Protein AF-A0A0R2DB93-F1 (afdb_monomer_lite)

Organism: NCBI:txid1423803

pLDDT: mean 71.56, std 17.29, range [35.75, 93.56]

Sequence (143 aa):
MPQFASYLSSFQTDPSQYEKKSAYIKQQYYPIQDWQSAGLKKPSWVDLGNIYRFPKAGLNFKEIGHLSKLDQNKISDFTLDLKSKRRGKGQKIIQQRSSKGKHKESKAELTQRIQKQLKDFAKHNPEVKPKNNPENKNDRPSY

Secondary structure (DSSP, 8-state):
---EEEE-----B-HHHHHTS-HHHHTTEEEPTTTTTTT-SS--EEE-S--EEEESTTPPPPP-----HHHHHHHHHHHHHHHHHHHHHHHHHHHHHHTS------HHHHHHHHHHHHHHHHHH-TT----------------

Radius of gyration: 26.91 Å; chains: 1; bounding box: 69×40×45 Å

Structure (mmCIF, N/CA/C/O backbone):
data_AF-A0A0R2DB93-F1
#
_entry.id   AF-A0A0R2DB93-F1
#
loop_
_atom_site.group_PDB
_atom_site.id
_atom_site.type_symbol
_atom_site.label_atom_id
_atom_site.label_alt_id
_atom_site.label_comp_id
_atom_site.label_asym_id
_atom_site.label_entity_id
_atom_site.label_seq_id
_atom_site.pdbx_PDB_ins_code
_atom_site.Cartn_x
_atom_site.Cartn_y
_atom_site.Cartn_z
_atom_site.occupancy
_atom_site.B_iso_or_equiv
_atom_site.auth_seq_id
_atom_site.auth_comp_id
_atom_site.auth_asym_id
_atom_site.auth_atom_id
_atom_site.pdbx_PDB_model_num
ATOM 1 N N . MET A 1 1 ? -8.673 -10.807 -27.238 1.00 36.88 1 MET A N 1
ATOM 2 C CA . MET A 1 1 ? -9.032 -10.457 -25.844 1.00 36.88 1 MET A CA 1
ATOM 3 C C . MET A 1 1 ? -7.840 -9.774 -25.186 1.00 36.88 1 MET A C 1
ATOM 5 O O . MET A 1 1 ? -6.790 -10.406 -25.125 1.00 36.88 1 MET A O 1
ATOM 9 N N . PRO A 1 2 ? -7.928 -8.499 -24.764 1.00 44.44 2 PRO A N 1
ATOM 10 C CA . PRO A 1 2 ? -6.815 -7.837 -24.090 1.00 44.44 2 PRO A CA 1
ATOM 11 C C . PRO A 1 2 ? -6.595 -8.465 -22.709 1.00 44.44 2 PRO A C 1
ATOM 13 O O . PRO A 1 2 ? -7.503 -8.523 -21.882 1.00 44.44 2 PRO A O 1
ATOM 16 N N . GLN A 1 3 ? -5.384 -8.968 -22.474 1.00 41.22 3 GLN A N 1
ATOM 17 C CA . GLN A 1 3 ? -4.984 -9.509 -21.179 1.00 41.22 3 GLN A CA 1
ATOM 18 C C . GLN A 1 3 ? -4.686 -8.339 -20.233 1.00 41.22 3 GLN A C 1
ATOM 20 O O . GLN A 1 3 ? -3.708 -7.610 -20.414 1.00 41.22 3 GLN A O 1
ATOM 25 N N . PHE A 1 4 ? -5.546 -8.134 -19.236 1.00 35.75 4 PHE A N 1
ATOM 26 C CA . PHE A 1 4 ? -5.298 -7.180 -18.159 1.00 35.75 4 PHE A CA 1
ATOM 27 C C . PHE A 1 4 ? -4.471 -7.863 -17.077 1.00 35.75 4 PHE A C 1
ATOM 29 O O . PHE A 1 4 ? -4.926 -8.813 -16.441 1.00 35.75 4 PHE A O 1
ATOM 36 N N . ALA A 1 5 ? -3.264 -7.368 -16.844 1.00 41.03 5 ALA A N 1
ATOM 37 C CA . ALA A 1 5 ? -2.494 -7.764 -15.682 1.00 41.03 5 ALA A CA 1
ATOM 38 C C . ALA A 1 5 ? -2.896 -6.864 -14.507 1.00 41.03 5 ALA A C 1
ATOM 40 O O . ALA A 1 5 ? -2.907 -5.637 -14.609 1.00 41.03 5 ALA A O 1
ATOM 41 N N . SER A 1 6 ? -3.294 -7.486 -13.398 1.00 37.28 6 SER A N 1
ATOM 42 C CA . SER A 1 6 ? -3.553 -6.768 -12.152 1.00 37.28 6 SER A CA 1
ATOM 43 C C . SER A 1 6 ? -2.215 -6.552 -11.464 1.00 37.28 6 SER A C 1
ATOM 45 O O . SER A 1 6 ? -1.672 -7.484 -10.878 1.00 37.28 6 SER A O 1
ATOM 47 N N . TYR A 1 7 ? -1.674 -5.345 -11.551 1.00 43.06 7 TYR A N 1
ATOM 48 C CA . TYR A 1 7 ? -0.476 -4.983 -10.810 1.00 43.06 7 TYR A CA 1
ATOM 49 C C . TYR A 1 7 ? -0.880 -4.171 -9.583 1.00 43.06 7 TYR A C 1
ATOM 51 O O . TYR A 1 7 ? -1.661 -3.221 -9.671 1.00 43.06 7 TYR A O 1
ATOM 59 N N . LEU A 1 8 ? -0.331 -4.535 -8.424 1.00 41.84 8 LEU A N 1
ATOM 60 C CA . LEU A 1 8 ? -0.253 -3.613 -7.297 1.00 41.84 8 LEU A CA 1
ATOM 61 C C . LEU A 1 8 ? 0.609 -2.444 -7.772 1.00 41.84 8 LEU A C 1
ATOM 63 O O . LEU A 1 8 ? 1.815 -2.603 -7.963 1.00 41.84 8 LEU A O 1
ATOM 67 N N . SER A 1 9 ? -0.022 -1.302 -8.044 1.00 43.28 9 SER A N 1
ATOM 68 C CA . SER A 1 9 ? 0.676 -0.087 -8.450 1.00 43.28 9 SER A CA 1
ATOM 69 C C . SER A 1 9 ? 1.488 0.421 -7.268 1.00 43.28 9 SER A C 1
ATOM 71 O O . SER A 1 9 ? 1.041 1.269 -6.502 1.00 43.28 9 SER A O 1
ATOM 73 N N . SER A 1 10 ? 2.682 -0.136 -7.102 1.00 50.34 10 SER A N 1
ATOM 74 C CA . SER A 1 10 ? 3.632 0.274 -6.081 1.00 50.34 10 SER A CA 1
ATOM 75 C C . SER A 1 10 ? 4.272 1.574 -6.547 1.00 50.34 10 SER A C 1
ATOM 77 O O . SER A 1 10 ? 5.382 1.584 -7.070 1.00 50.34 10 SER A O 1
ATOM 79 N N . PHE A 1 11 ? 3.549 2.688 -6.431 1.00 52.91 11 PHE A N 1
ATOM 80 C CA . PHE A 1 11 ? 4.193 3.986 -6.548 1.00 52.91 11 PHE A CA 1
ATOM 81 C C . PHE A 1 11 ? 5.122 4.121 -5.351 1.00 52.91 11 PHE A C 1
ATOM 83 O O . PHE A 1 11 ? 4.660 4.197 -4.214 1.00 52.91 11 PHE A O 1
ATOM 90 N N . GLN A 1 12 ? 6.426 4.125 -5.618 1.00 56.69 12 GLN A N 1
ATOM 91 C CA . GLN A 1 12 ? 7.436 4.520 -4.654 1.00 56.69 12 GLN A CA 1
ATOM 92 C C . GLN A 1 12 ? 7.104 5.945 -4.198 1.00 56.69 12 GLN A C 1
ATOM 94 O O . GLN A 1 12 ? 7.385 6.915 -4.903 1.00 56.69 12 GLN A O 1
ATOM 99 N N . THR A 1 13 ? 6.451 6.096 -3.048 1.00 58.28 13 THR A N 1
ATOM 100 C CA . THR A 1 13 ? 6.232 7.433 -2.497 1.00 58.28 13 THR A CA 1
ATOM 101 C C . THR A 1 13 ? 7.504 7.918 -1.834 1.00 58.28 13 THR A C 1
ATOM 103 O O . THR A 1 13 ? 8.032 7.269 -0.932 1.00 58.28 13 THR A O 1
ATOM 106 N N . ASP A 1 14 ? 7.967 9.081 -2.282 1.00 65.44 14 ASP A N 1
ATOM 107 C CA . ASP A 1 14 ? 8.975 9.859 -1.578 1.00 65.44 14 ASP A CA 1
ATOM 108 C C . ASP A 1 14 ? 8.497 10.154 -0.138 1.00 65.44 14 ASP A C 1
ATOM 110 O O . ASP A 1 14 ? 7.321 10.511 0.032 1.00 65.44 14 ASP A O 1
ATOM 114 N N . PRO A 1 15 ? 9.370 10.043 0.884 1.00 68.56 15 PRO A N 1
ATOM 115 C CA . PRO A 1 15 ? 9.038 10.391 2.266 1.00 68.56 15 PRO A CA 1
ATOM 116 C C . PRO A 1 15 ? 8.340 11.754 2.405 1.00 68.56 15 PRO A C 1
ATOM 118 O O . PRO A 1 15 ? 7.358 11.878 3.132 1.00 68.56 15 PRO A O 1
ATOM 121 N N . SER A 1 16 ? 8.769 12.765 1.646 1.00 67.12 16 SER A N 1
ATOM 122 C CA . SER A 1 16 ? 8.184 14.114 1.679 1.00 67.12 16 SER A CA 1
ATOM 123 C C . SER A 1 16 ? 6.728 14.162 1.198 1.00 67.12 16 SER A C 1
ATOM 125 O O . SER A 1 16 ? 5.928 14.961 1.688 1.00 67.12 16 SER A O 1
ATOM 127 N N . GLN A 1 17 ? 6.361 13.288 0.257 1.00 74.06 17 GLN A N 1
ATOM 128 C CA . GLN A 1 17 ? 4.995 13.156 -0.249 1.00 74.06 17 GLN A CA 1
ATOM 129 C C . GLN A 1 17 ? 4.143 12.283 0.672 1.00 74.06 17 GLN A C 1
ATOM 131 O O . GLN A 1 17 ? 2.940 12.517 0.789 1.00 74.06 17 GLN A O 1
ATOM 136 N N . TYR A 1 18 ? 4.748 11.289 1.328 1.00 80.75 18 TYR A N 1
ATOM 137 C CA . TYR A 1 18 ? 4.088 10.505 2.367 1.00 80.75 18 TYR A CA 1
ATOM 138 C C . TYR A 1 18 ? 3.726 11.381 3.572 1.00 80.75 18 TYR A C 1
ATOM 140 O O . TYR A 1 18 ? 2.583 11.336 4.030 1.00 80.75 18 TYR A O 1
ATOM 148 N N . GLU A 1 19 ? 4.640 12.238 4.036 1.00 82.75 19 GLU A N 1
ATOM 149 C CA . GLU A 1 19 ? 4.428 13.036 5.247 1.00 82.75 19 GLU A CA 1
ATOM 150 C C . GLU A 1 19 ? 3.231 13.986 5.165 1.00 82.75 19 GLU A C 1
ATOM 152 O O . GLU A 1 19 ? 2.507 14.154 6.148 1.00 82.75 19 GLU A O 1
ATOM 157 N N . LYS A 1 20 ? 2.956 14.526 3.975 1.00 86.81 20 LYS A N 1
ATOM 158 C CA . LYS A 1 20 ? 1.833 15.441 3.718 1.00 86.81 20 LYS A CA 1
ATOM 159 C C . LYS A 1 20 ? 0.461 14.753 3.687 1.00 86.81 20 LYS A C 1
ATOM 161 O O . LYS A 1 20 ? -0.561 15.432 3.612 1.00 86.81 20 LYS A O 1
ATOM 166 N N . LYS A 1 21 ? 0.402 13.417 3.696 1.00 84.50 21 LYS A N 1
ATOM 167 C CA . LYS A 1 21 ? -0.863 12.668 3.627 1.00 84.50 21 LYS A CA 1
ATOM 168 C C . LYS A 1 21 ? -1.584 12.675 4.976 1.00 84.50 21 LYS A C 1
ATOM 170 O O . LYS A 1 21 ? -0.965 12.679 6.037 1.00 84.50 21 LYS A O 1
ATOM 175 N N . SER A 1 22 ? -2.914 12.603 4.937 1.00 89.12 22 SER A N 1
ATOM 176 C CA . SER A 1 22 ? -3.721 12.461 6.152 1.00 89.12 22 SER A CA 1
ATOM 177 C C . SER A 1 22 ? -3.462 11.117 6.839 1.00 89.12 22 SER A C 1
ATOM 179 O O . SER A 1 22 ? -3.112 10.134 6.183 1.00 89.12 22 SER A O 1
ATOM 181 N N . ALA A 1 23 ? -3.708 11.038 8.150 1.00 87.44 23 ALA A N 1
ATOM 182 C CA . ALA A 1 23 ? -3.560 9.793 8.911 1.00 87.44 23 ALA A CA 1
ATOM 183 C C . ALA A 1 23 ? -4.363 8.627 8.299 1.00 87.44 23 ALA A C 1
ATOM 185 O O . ALA A 1 23 ? -3.880 7.499 8.244 1.00 87.44 23 ALA A O 1
ATOM 186 N N . TYR A 1 24 ? -5.560 8.906 7.769 1.00 86.19 24 TYR A N 1
ATOM 187 C CA . TYR A 1 24 ? -6.392 7.912 7.085 1.00 86.19 24 TYR A CA 1
ATOM 188 C C . TYR A 1 24 ? -5.736 7.343 5.819 1.00 86.19 24 TYR A C 1
ATOM 190 O O . TYR A 1 24 ? -5.844 6.149 5.545 1.00 86.19 24 TYR A O 1
ATOM 198 N N . ILE A 1 25 ? -5.059 8.191 5.043 1.00 83.50 25 ILE A N 1
ATOM 199 C CA . ILE A 1 25 ? -4.358 7.768 3.829 1.00 83.50 25 ILE A CA 1
ATOM 200 C C . ILE A 1 25 ? -3.062 7.042 4.207 1.00 83.50 25 ILE A C 1
ATOM 202 O O . ILE A 1 25 ? -2.796 5.981 3.652 1.00 83.50 25 ILE A O 1
ATOM 206 N N . LYS A 1 26 ? -2.301 7.548 5.189 1.00 87.88 26 LYS A N 1
ATOM 207 C CA . LYS A 1 26 ? -1.045 6.939 5.668 1.00 87.88 26 LYS A CA 1
ATOM 208 C C . LYS A 1 26 ? -1.222 5.478 6.107 1.00 87.88 26 LYS A C 1
ATOM 210 O O . LYS A 1 26 ? -0.362 4.658 5.819 1.00 87.88 26 LYS A O 1
ATOM 215 N N . GLN A 1 27 ? -2.369 5.120 6.692 1.00 89.69 27 G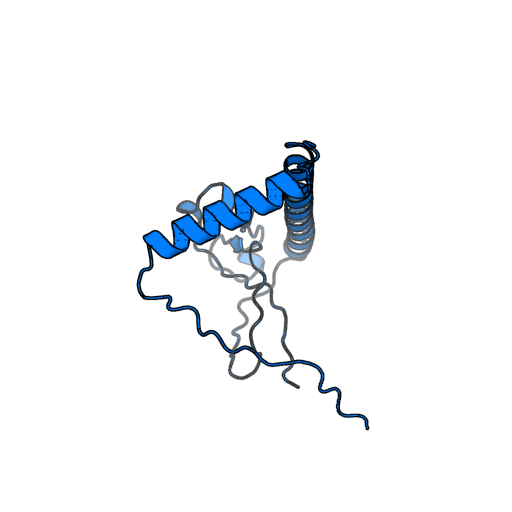LN A N 1
ATOM 216 C CA . GLN A 1 27 ? -2.704 3.735 7.079 1.00 89.69 27 GLN A CA 1
ATOM 217 C C . GLN A 1 27 ? -2.723 2.724 5.921 1.00 89.69 27 GLN A C 1
ATOM 219 O O . GLN A 1 27 ? -2.795 1.527 6.173 1.00 89.69 27 GLN A O 1
ATOM 224 N N . GLN A 1 28 ? -2.718 3.183 4.670 1.00 89.12 28 GLN A N 1
ATOM 225 C CA . GLN A 1 28 ? -2.762 2.331 3.478 1.00 89.12 28 GLN A CA 1
ATOM 226 C C . GLN A 1 28 ? -1.375 2.112 2.859 1.00 89.12 28 GLN A C 1
ATOM 228 O O . GLN A 1 28 ? -1.253 1.366 1.889 1.00 89.12 28 GLN A O 1
ATOM 233 N N . TYR A 1 29 ? -0.342 2.752 3.412 1.00 90.19 29 TYR A N 1
ATOM 234 C CA . TYR A 1 29 ? 1.030 2.676 2.932 1.00 90.19 29 TYR A CA 1
ATOM 235 C C . TYR A 1 29 ? 1.840 1.720 3.800 1.00 90.19 29 TYR A C 1
ATOM 237 O O . TYR A 1 29 ? 1.891 1.870 5.021 1.00 90.19 29 TYR A O 1
ATOM 245 N N . TYR A 1 30 ? 2.516 0.775 3.160 1.00 89.75 30 TYR A N 1
ATOM 246 C CA . TYR A 1 30 ? 3.441 -0.129 3.832 1.00 89.75 30 TYR A CA 1
ATOM 247 C C . TYR A 1 30 ? 4.887 0.368 3.655 1.00 89.75 30 TYR A C 1
ATOM 249 O O . TYR A 1 30 ? 5.311 0.546 2.509 1.00 89.75 30 TYR A O 1
ATOM 257 N N . PRO A 1 31 ? 5.650 0.613 4.738 1.00 91.12 31 PRO A N 1
ATOM 258 C CA . PRO A 1 31 ? 7.067 0.960 4.645 1.00 91.12 31 PRO A CA 1
ATOM 259 C C . PRO A 1 31 ? 7.895 -0.260 4.231 1.00 91.12 31 PRO A C 1
ATOM 261 O O . PRO A 1 31 ? 7.853 -1.287 4.905 1.00 91.12 31 PRO A O 1
ATOM 264 N N . ILE A 1 32 ? 8.680 -0.137 3.159 1.00 90.06 32 ILE A N 1
ATOM 265 C CA . ILE A 1 32 ? 9.604 -1.193 2.721 1.00 90.06 32 ILE A CA 1
ATOM 266 C C . ILE A 1 32 ? 10.767 -1.244 3.714 1.00 90.06 32 ILE A C 1
ATOM 268 O O . ILE A 1 32 ? 11.490 -0.253 3.859 1.00 90.06 32 ILE A O 1
ATOM 272 N N . GLN A 1 33 ? 10.936 -2.373 4.401 1.00 90.88 33 GLN A N 1
ATOM 273 C CA . GLN A 1 33 ? 11.962 -2.517 5.436 1.00 90.88 33 GLN A CA 1
ATOM 274 C C . GLN A 1 33 ? 13.340 -2.674 4.799 1.00 90.88 33 GLN A C 1
ATOM 276 O O . GLN A 1 33 ? 14.247 -1.893 5.086 1.00 90.88 33 GLN A O 1
ATOM 281 N N . ASP A 1 34 ? 13.455 -3.594 3.843 1.00 90.25 34 ASP A N 1
ATOM 282 C CA . ASP A 1 34 ? 14.712 -3.933 3.177 1.00 90.25 34 ASP A CA 1
ATOM 283 C C . ASP A 1 34 ? 14.837 -3.190 1.841 1.00 90.25 34 ASP A C 1
ATOM 285 O O . ASP A 1 34 ? 15.129 -3.767 0.790 1.00 90.25 34 ASP A O 1
ATOM 289 N N . TRP A 1 35 ? 14.586 -1.879 1.859 1.00 88.19 35 TRP A N 1
ATOM 290 C CA . TRP A 1 35 ? 14.535 -1.058 0.646 1.00 88.19 35 TRP A CA 1
ATOM 291 C C . TRP A 1 35 ? 15.856 -1.079 -0.143 1.00 88.19 35 TRP A C 1
ATOM 293 O O . TRP A 1 35 ? 15.827 -1.034 -1.371 1.00 88.19 35 TRP A O 1
ATOM 303 N N . GLN A 1 36 ? 16.999 -1.223 0.534 1.00 89.31 36 GLN A N 1
ATOM 304 C CA . GLN A 1 36 ? 18.314 -1.373 -0.105 1.00 89.31 36 GLN A CA 1
ATOM 305 C C . GLN A 1 36 ? 18.409 -2.673 -0.911 1.00 89.31 36 GLN A C 1
ATOM 307 O O . GLN A 1 36 ? 18.802 -2.651 -2.076 1.00 89.31 36 GLN A O 1
ATOM 312 N N . SER A 1 37 ? 17.985 -3.793 -0.319 1.00 86.88 37 SER A N 1
ATOM 313 C CA . SER A 1 37 ? 17.938 -5.105 -0.978 1.00 86.88 37 SER A CA 1
ATOM 314 C C . SER A 1 37 ? 16.962 -5.117 -2.154 1.00 86.88 37 SER A C 1
ATOM 316 O O . SER A 1 37 ? 17.164 -5.843 -3.124 1.00 86.88 37 SER A O 1
ATOM 318 N N . ALA A 1 38 ? 15.939 -4.260 -2.101 1.00 84.56 38 ALA A N 1
ATOM 319 C CA . ALA A 1 38 ? 15.002 -4.035 -3.193 1.00 84.56 38 ALA A CA 1
ATOM 320 C C . ALA A 1 38 ? 15.530 -3.130 -4.318 1.00 84.56 38 ALA A C 1
ATOM 322 O O . ALA A 1 38 ? 14.773 -2.807 -5.232 1.00 84.56 38 ALA A O 1
ATOM 323 N N . GLY A 1 39 ? 16.802 -2.719 -4.273 1.00 85.44 39 GLY A N 1
ATOM 324 C CA . GLY A 1 39 ? 17.418 -1.856 -5.286 1.00 85.44 39 GLY A CA 1
ATOM 325 C C . GLY A 1 39 ? 17.023 -0.382 -5.167 1.00 85.44 39 GLY A C 1
ATOM 326 O O . GLY A 1 39 ? 17.298 0.418 -6.065 1.00 85.44 39 GLY A O 1
ATOM 327 N N . LEU A 1 40 ? 16.380 0.015 -4.065 1.00 85.00 40 LEU A N 1
ATOM 328 C CA . LEU A 1 40 ? 15.967 1.395 -3.849 1.00 85.00 40 LEU A CA 1
ATOM 329 C C . LEU A 1 40 ? 17.119 2.202 -3.250 1.00 85.00 40 LEU A C 1
ATOM 331 O O . LEU A 1 40 ? 17.853 1.749 -2.378 1.00 85.00 40 LEU A O 1
ATOM 335 N N . LYS A 1 41 ? 17.248 3.454 -3.693 1.00 86.44 41 LYS A N 1
ATOM 336 C CA . LYS A 1 41 ? 18.283 4.379 -3.201 1.00 86.44 41 LYS A CA 1
ATOM 337 C C . LYS A 1 41 ? 17.921 5.060 -1.878 1.00 86.44 41 LYS A C 1
ATOM 339 O O . LYS A 1 41 ? 18.762 5.736 -1.299 1.00 86.44 41 LYS A O 1
ATOM 344 N N . LYS A 1 42 ? 16.665 4.946 -1.437 1.00 86.31 42 LYS A N 1
ATOM 345 C CA . LYS A 1 42 ? 16.142 5.609 -0.238 1.00 86.31 42 LYS A CA 1
ATOM 346 C C . LYS A 1 42 ? 14.960 4.845 0.370 1.00 86.31 42 LYS A C 1
ATOM 348 O O . LYS A 1 42 ? 14.259 4.146 -0.378 1.00 86.31 42 LYS A O 1
ATOM 353 N N . PRO A 1 43 ? 14.676 5.044 1.672 1.00 87.88 43 PRO A N 1
ATOM 354 C CA . PRO A 1 43 ? 13.467 4.537 2.311 1.00 87.88 43 PRO A CA 1
ATOM 355 C C . PRO A 1 43 ? 12.218 4.940 1.533 1.00 87.88 43 PRO A C 1
ATOM 357 O O . PRO A 1 43 ? 12.108 6.069 1.048 1.00 87.88 43 PRO A O 1
ATOM 360 N N . SER A 1 44 ? 11.305 3.991 1.364 1.00 85.75 44 SER A N 1
ATOM 361 C CA . SER A 1 44 ? 10.155 4.130 0.474 1.00 85.75 44 SER A CA 1
ATOM 362 C C . SER A 1 44 ? 8.952 3.358 1.004 1.00 85.75 44 SER A C 1
ATOM 364 O O . SER A 1 44 ? 9.100 2.396 1.755 1.00 85.75 44 SER A O 1
ATOM 366 N N . TRP A 1 45 ? 7.760 3.756 0.563 1.00 88.31 45 TRP A N 1
ATOM 367 C CA . TRP A 1 45 ? 6.503 3.096 0.910 1.00 88.31 45 TRP A CA 1
ATOM 368 C C . TRP A 1 45 ? 5.800 2.579 -0.339 1.00 88.31 45 TRP A C 1
ATOM 370 O O . TRP A 1 45 ? 5.905 3.184 -1.408 1.00 88.31 45 TRP A O 1
ATOM 380 N N . VAL A 1 46 ? 5.046 1.497 -0.167 1.00 86.12 46 VAL A N 1
ATOM 381 C CA . VAL A 1 46 ? 4.137 0.939 -1.168 1.00 86.12 46 VAL A CA 1
ATOM 382 C C . VAL A 1 46 ? 2.711 1.366 -0.839 1.00 86.12 46 VAL A C 1
ATOM 384 O O . VAL A 1 46 ? 2.230 1.112 0.265 1.00 86.12 46 VAL A O 1
ATOM 387 N N . ASP A 1 47 ? 2.027 1.987 -1.800 1.00 86.50 47 ASP A N 1
ATOM 388 C CA . ASP A 1 47 ? 0.590 2.256 -1.709 1.00 86.50 47 ASP A CA 1
ATOM 389 C C . ASP A 1 47 ? -0.207 0.970 -1.976 1.00 86.50 47 ASP A C 1
ATOM 391 O O . ASP A 1 47 ? -0.229 0.453 -3.094 1.00 86.50 47 ASP A O 1
ATOM 395 N N . LEU A 1 48 ? -0.865 0.450 -0.940 1.00 86.75 48 LEU A N 1
ATOM 396 C CA . LEU A 1 48 ? -1.713 -0.746 -1.009 1.00 86.75 48 LEU A CA 1
ATOM 397 C C . LEU A 1 48 ? -3.204 -0.387 -0.922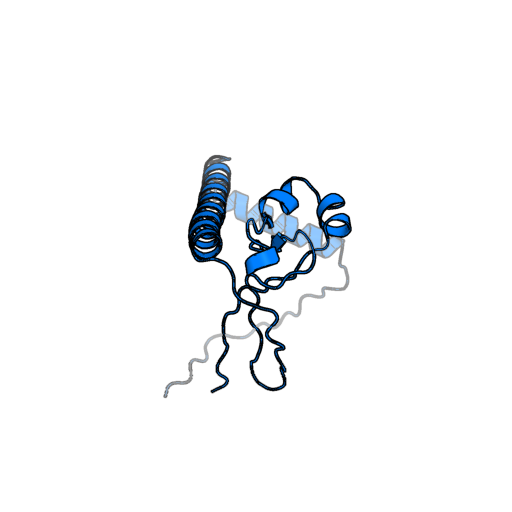 1.00 86.75 48 LEU A C 1
ATOM 399 O O . LEU A 1 48 ? -4.074 -1.257 -0.813 1.00 86.75 48 LEU A O 1
ATOM 403 N N . GLY A 1 49 ? -3.516 0.909 -0.967 1.00 80.44 49 GLY A N 1
ATOM 404 C CA . GLY A 1 49 ? -4.866 1.432 -0.889 1.00 80.44 49 GLY A CA 1
ATOM 405 C C . GLY A 1 49 ? -5.685 1.112 -2.134 1.00 80.44 49 GLY A C 1
ATOM 406 O O . GLY A 1 49 ? -6.820 0.632 -2.030 1.00 80.44 49 GLY A O 1
ATOM 407 N N . ASN A 1 50 ? -5.105 1.329 -3.311 1.00 76.50 50 ASN A N 1
ATOM 408 C CA . ASN A 1 50 ? -5.819 1.242 -4.579 1.00 76.50 50 ASN A CA 1
ATOM 409 C C . ASN A 1 50 ? -5.266 0.130 -5.472 1.00 76.50 50 ASN A C 1
ATOM 411 O O . ASN A 1 50 ? -4.064 0.016 -5.694 1.00 76.50 50 ASN A O 1
ATOM 415 N N . ILE A 1 51 ? -6.175 -0.671 -6.032 1.00 73.56 51 ILE A N 1
ATOM 416 C CA . ILE A 1 51 ? -5.848 -1.655 -7.064 1.00 73.56 51 ILE A CA 1
ATOM 417 C C . ILE A 1 51 ? -6.161 -1.007 -8.405 1.00 73.56 51 ILE A C 1
ATOM 419 O O . ILE A 1 51 ? -7.327 -0.773 -8.723 1.00 73.56 51 ILE A O 1
ATOM 423 N N . TYR A 1 52 ? -5.124 -0.731 -9.186 1.00 71.50 52 TYR A N 1
ATOM 424 C CA . TYR A 1 52 ? -5.278 -0.198 -10.531 1.00 71.50 52 TYR A CA 1
ATOM 425 C C . TYR A 1 52 ? -5.237 -1.341 -11.542 1.00 71.50 52 TYR A C 1
ATOM 427 O O . TYR A 1 52 ? -4.447 -2.277 -11.427 1.00 71.50 52 TYR A O 1
ATOM 435 N N . ARG A 1 53 ? -6.114 -1.268 -12.541 1.00 75.69 53 ARG A N 1
ATOM 436 C CA . ARG A 1 53 ? -6.093 -2.152 -13.706 1.00 75.69 53 ARG A CA 1
ATOM 437 C C . ARG A 1 53 ? -5.695 -1.310 -14.897 1.00 75.69 53 ARG A C 1
ATOM 439 O O . ARG A 1 53 ? -6.327 -0.289 -15.149 1.00 75.69 53 ARG A O 1
ATOM 446 N N . PHE A 1 54 ? -4.676 -1.741 -15.618 1.00 76.06 54 PHE A N 1
ATOM 447 C CA . PHE A 1 54 ? -4.219 -1.044 -16.808 1.00 76.06 54 PHE A CA 1
ATOM 448 C C . PHE A 1 54 ? -4.042 -2.023 -17.973 1.00 76.06 54 PHE A C 1
ATOM 450 O O . PHE A 1 54 ? -3.737 -3.202 -17.751 1.00 76.06 54 PHE A O 1
ATOM 457 N N . PRO A 1 55 ? -4.286 -1.574 -19.217 1.00 80.81 55 PRO A N 1
ATOM 458 C CA . PRO A 1 55 ? -4.039 -2.389 -20.397 1.00 80.81 55 PRO A CA 1
ATOM 459 C C . PRO A 1 55 ? -2.535 -2.641 -20.528 1.00 80.81 55 PRO A C 1
ATOM 461 O O . PRO A 1 55 ? -1.746 -1.708 -20.468 1.00 80.81 55 PRO A O 1
ATOM 464 N N . LYS A 1 56 ? -2.122 -3.900 -20.716 1.00 76.94 56 LYS A N 1
ATOM 465 C CA . LYS A 1 56 ? -0.696 -4.241 -20.875 1.00 76.94 56 LYS A CA 1
ATOM 466 C C . LYS A 1 56 ? -0.103 -3.688 -22.180 1.00 76.94 56 LYS A C 1
ATOM 468 O O . LYS A 1 56 ? 1.095 -3.441 -22.260 1.00 76.94 56 LYS A O 1
ATOM 473 N N . ALA A 1 57 ? -0.939 -3.513 -23.203 1.00 84.69 57 ALA A N 1
ATOM 474 C CA . ALA A 1 57 ? -0.522 -2.994 -24.499 1.00 84.69 57 ALA A CA 1
ATOM 475 C C . ALA A 1 57 ? -0.071 -1.528 -24.388 1.00 84.69 57 ALA A C 1
ATOM 477 O O . ALA A 1 57 ? -0.778 -0.707 -23.810 1.00 84.69 57 ALA A O 1
ATOM 478 N N . GLY A 1 58 ? 1.095 -1.210 -24.957 1.00 82.31 58 GLY A N 1
ATOM 479 C CA . GLY A 1 58 ? 1.648 0.148 -24.970 1.00 82.31 58 GLY A CA 1
ATOM 480 C C . GLY A 1 58 ? 2.344 0.586 -23.676 1.00 82.31 58 GLY A C 1
ATOM 481 O O . GLY A 1 58 ? 2.781 1.730 -23.594 1.00 82.31 58 GLY A O 1
ATOM 482 N N . LEU A 1 59 ? 2.475 -0.295 -22.677 1.00 82.75 59 LEU A N 1
ATOM 483 C CA . LEU A 1 59 ? 3.210 -0.001 -21.446 1.00 82.75 59 LEU A CA 1
ATOM 484 C C . LEU A 1 59 ? 4.618 -0.595 -21.484 1.00 82.75 59 LEU A C 1
ATOM 486 O O . LEU A 1 59 ? 4.793 -1.792 -21.703 1.00 82.75 59 LEU A O 1
ATOM 490 N N . ASN A 1 60 ? 5.608 0.249 -21.197 1.00 81.56 60 ASN A N 1
ATOM 491 C CA . ASN A 1 60 ? 6.989 -0.163 -20.975 1.00 81.56 60 ASN A CA 1
ATOM 492 C C . ASN A 1 60 ? 7.278 -0.122 -19.475 1.00 81.56 60 ASN A C 1
ATOM 494 O O . ASN A 1 60 ? 7.206 0.938 -18.853 1.00 81.56 60 ASN A O 1
ATOM 498 N N . PHE A 1 61 ? 7.604 -1.275 -18.894 1.00 79.88 61 PHE A N 1
ATOM 499 C CA . PHE A 1 61 ? 7.998 -1.369 -17.492 1.00 79.88 61 PHE A CA 1
ATOM 500 C C . PHE A 1 61 ? 9.515 -1.418 -17.399 1.00 79.88 61 PHE A C 1
ATOM 502 O O . PHE A 1 61 ? 10.157 -2.225 -18.067 1.00 79.88 61 PHE A O 1
ATOM 509 N N . LYS A 1 62 ? 10.079 -0.566 -16.544 1.00 81.88 62 LYS A N 1
ATOM 510 C CA . LYS A 1 62 ? 11.469 -0.683 -16.120 1.00 81.88 62 LYS A CA 1
ATOM 511 C C . LYS A 1 62 ? 11.494 -1.389 -14.776 1.00 81.88 62 LYS A C 1
ATOM 513 O O . LYS A 1 62 ? 10.947 -0.877 -13.801 1.00 81.88 62 LYS A O 1
ATOM 518 N N . GLU A 1 63 ? 12.125 -2.550 -14.734 1.00 83.12 63 GLU A N 1
ATOM 519 C CA . GLU A 1 63 ? 12.391 -3.237 -13.480 1.00 83.12 63 GLU A CA 1
ATOM 520 C C . GLU A 1 63 ? 13.441 -2.453 -12.680 1.00 83.12 63 GLU A C 1
ATOM 522 O O . GLU A 1 63 ? 14.467 -2.039 -13.223 1.00 83.12 63 GLU A O 1
ATOM 527 N N . ILE A 1 64 ? 13.151 -2.189 -11.404 1.00 80.19 64 ILE A N 1
ATOM 528 C CA . ILE A 1 64 ? 14.025 -1.408 -10.509 1.00 80.19 64 ILE A CA 1
ATOM 529 C C . ILE A 1 64 ? 14.631 -2.248 -9.376 1.00 80.19 64 ILE A C 1
ATOM 531 O O . ILE A 1 64 ? 15.505 -1.754 -8.672 1.00 80.19 64 ILE A O 1
ATOM 535 N N . GLY A 1 65 ? 14.184 -3.498 -9.213 1.00 84.88 65 GLY A N 1
ATOM 536 C CA . GLY A 1 65 ? 14.651 -4.432 -8.190 1.00 84.88 65 GLY A CA 1
ATOM 537 C C . GLY A 1 65 ? 13.537 -5.336 -7.650 1.00 84.88 65 GLY A C 1
ATOM 538 O O . GLY A 1 65 ? 12.421 -5.347 -8.175 1.00 84.88 65 GLY A O 1
ATOM 539 N N . HIS A 1 66 ? 13.849 -6.090 -6.590 1.00 87.50 66 HIS A N 1
ATOM 540 C CA . HIS A 1 66 ? 12.983 -7.130 -6.028 1.00 87.50 66 HIS A CA 1
ATOM 541 C C . HIS A 1 66 ? 12.817 -6.983 -4.518 1.00 87.50 66 HIS A C 1
ATOM 543 O O . HIS A 1 66 ? 13.794 -6.959 -3.780 1.00 87.50 66 HIS A O 1
ATOM 549 N N . LEU A 1 67 ? 11.575 -6.963 -4.035 1.00 88.25 67 LEU A N 1
ATOM 550 C CA . LEU A 1 67 ? 11.305 -6.954 -2.596 1.00 88.25 67 LEU A CA 1
ATOM 551 C C . LEU A 1 67 ? 11.898 -8.191 -1.912 1.00 88.25 67 LEU A C 1
ATOM 553 O O . LEU A 1 67 ? 11.825 -9.296 -2.459 1.00 88.25 67 LEU A O 1
ATOM 557 N N . SER A 1 68 ? 12.411 -8.018 -0.691 1.00 90.19 68 SER A N 1
ATOM 558 C CA . SER A 1 68 ? 12.875 -9.141 0.123 1.00 90.19 68 SER A CA 1
ATOM 559 C C . SER A 1 68 ? 11.727 -10.108 0.417 1.00 90.19 68 SER A C 1
ATOM 561 O O . SER A 1 68 ? 10.549 -9.736 0.399 1.00 90.19 68 SER A O 1
ATOM 563 N N . LYS A 1 69 ? 12.047 -11.373 0.711 1.00 92.06 69 LYS A N 1
ATOM 564 C CA . LYS A 1 69 ? 11.012 -12.363 1.040 1.00 92.06 69 LYS A CA 1
ATOM 565 C C . LYS A 1 69 ? 10.188 -11.940 2.260 1.00 92.06 69 LYS A C 1
ATOM 567 O O . LYS A 1 69 ? 8.982 -12.173 2.303 1.00 92.06 69 LYS A O 1
ATOM 572 N N . LEU A 1 70 ? 10.840 -11.286 3.218 1.00 91.56 70 LEU A N 1
ATOM 573 C CA . LEU A 1 70 ? 10.208 -10.723 4.402 1.00 91.56 70 LEU A CA 1
ATOM 574 C C . LEU A 1 70 ? 9.201 -9.634 4.018 1.00 91.56 70 LEU A C 1
ATOM 576 O O . LEU A 1 70 ? 8.047 -9.715 4.440 1.00 91.56 70 LEU A O 1
ATOM 580 N N . ASP A 1 71 ? 9.596 -8.663 3.192 1.00 90.44 71 ASP A N 1
ATOM 581 C CA . ASP A 1 71 ? 8.692 -7.591 2.762 1.00 90.44 71 ASP A CA 1
ATOM 582 C C . ASP A 1 71 ? 7.531 -8.123 1.916 1.00 90.44 71 ASP A C 1
ATOM 584 O O . ASP A 1 71 ? 6.394 -7.702 2.115 1.00 90.44 71 ASP A O 1
ATOM 588 N N . GLN A 1 72 ? 7.766 -9.102 1.036 1.00 90.75 72 GLN A N 1
ATOM 589 C CA . GLN A 1 72 ? 6.693 -9.760 0.280 1.00 90.75 72 GLN A CA 1
ATOM 590 C C . GLN A 1 72 ? 5.639 -10.385 1.206 1.00 90.75 72 GLN A C 1
ATOM 592 O O . GLN A 1 72 ? 4.439 -10.177 1.009 1.00 90.75 72 GLN A O 1
ATOM 597 N N . ASN A 1 73 ? 6.082 -11.124 2.228 1.00 93.56 73 ASN A N 1
ATOM 598 C CA . ASN A 1 73 ? 5.186 -11.769 3.186 1.00 93.56 73 ASN A CA 1
ATOM 599 C C . ASN A 1 73 ? 4.403 -10.719 3.994 1.00 93.56 73 ASN A C 1
ATOM 601 O O . ASN A 1 73 ? 3.176 -10.769 4.046 1.00 93.56 73 ASN A O 1
ATOM 605 N N . LYS A 1 74 ? 5.090 -9.707 4.538 1.00 92.75 74 LYS A N 1
ATOM 606 C CA . LYS A 1 74 ? 4.449 -8.648 5.334 1.00 92.75 74 LYS A CA 1
ATOM 607 C C . LYS A 1 74 ? 3.468 -7.804 4.518 1.00 92.75 74 LYS A C 1
ATOM 609 O O . LYS A 1 74 ? 2.405 -7.452 5.023 1.00 92.75 74 LYS A O 1
ATOM 614 N N . ILE A 1 75 ? 3.778 -7.507 3.255 1.00 90.75 75 ILE A N 1
ATOM 615 C CA . ILE A 1 75 ? 2.862 -6.805 2.342 1.00 90.75 75 ILE A CA 1
ATOM 616 C C . ILE A 1 75 ? 1.605 -7.638 2.083 1.00 90.75 75 ILE A C 1
ATOM 618 O O . ILE A 1 75 ? 0.499 -7.086 2.039 1.00 90.75 75 ILE A O 1
ATOM 622 N N . SER A 1 76 ? 1.756 -8.955 1.923 1.00 90.56 76 SER A N 1
ATOM 623 C CA . SER A 1 76 ? 0.621 -9.865 1.764 1.00 90.56 76 SER A CA 1
ATOM 624 C C . SER A 1 76 ? -0.300 -9.809 2.986 1.00 90.56 76 SER A C 1
ATOM 626 O O . SER A 1 76 ? -1.498 -9.541 2.839 1.00 90.56 76 SER A O 1
ATOM 628 N N . ASP A 1 77 ? 0.262 -9.950 4.187 1.00 92.38 77 ASP A N 1
ATOM 629 C CA . ASP A 1 77 ? -0.488 -9.888 5.447 1.00 92.38 77 ASP A CA 1
ATOM 630 C C . ASP A 1 77 ? -1.179 -8.530 5.628 1.00 92.38 77 ASP A C 1
ATOM 632 O O . ASP A 1 77 ? -2.375 -8.450 5.924 1.00 92.38 77 ASP A O 1
ATOM 636 N N . PHE A 1 78 ? -0.458 -7.443 5.354 1.00 91.00 78 PHE A N 1
ATOM 637 C CA . PHE A 1 78 ? -0.987 -6.084 5.432 1.00 91.00 78 PHE A CA 1
ATOM 638 C C . PHE A 1 78 ? -2.154 -5.859 4.459 1.00 91.00 78 PHE A C 1
ATOM 640 O O . PHE A 1 78 ? -3.163 -5.239 4.803 1.00 91.00 78 PHE A O 1
ATOM 647 N N . THR A 1 79 ? -2.066 -6.409 3.247 1.00 88.81 79 THR A N 1
ATOM 648 C CA . THR A 1 79 ? -3.139 -6.324 2.248 1.00 88.81 79 THR A CA 1
ATOM 649 C C . THR A 1 79 ? -4.396 -7.070 2.709 1.00 88.81 79 THR A C 1
ATOM 651 O O . THR A 1 79 ? -5.518 -6.608 2.459 1.00 88.81 79 THR A O 1
ATOM 654 N N . LEU A 1 80 ? -4.243 -8.209 3.391 1.00 89.31 80 LEU A N 1
ATOM 655 C CA . LEU A 1 80 ? -5.363 -8.955 3.974 1.00 89.31 80 LEU A CA 1
ATOM 656 C C . LEU A 1 80 ? -6.032 -8.180 5.118 1.00 89.31 80 LEU A C 1
ATOM 658 O O . LEU A 1 80 ? -7.267 -8.101 5.151 1.00 89.31 80 LEU A O 1
ATOM 662 N N . ASP A 1 81 ? -5.254 -7.546 5.999 1.00 89.12 81 ASP A N 1
ATOM 663 C CA . ASP A 1 81 ? -5.792 -6.682 7.063 1.00 89.12 81 ASP A CA 1
ATOM 664 C C . ASP A 1 81 ? -6.565 -5.488 6.481 1.00 89.12 81 ASP A C 1
ATOM 666 O O . ASP A 1 81 ? -7.720 -5.243 6.849 1.00 89.12 81 ASP A O 1
ATOM 670 N N . LEU A 1 82 ? -5.991 -4.795 5.489 1.00 87.38 82 LEU A N 1
ATOM 671 C CA . LEU A 1 82 ? -6.653 -3.676 4.810 1.00 87.38 82 LEU A CA 1
ATOM 672 C C . LEU A 1 82 ? -8.001 -4.084 4.206 1.00 87.38 82 LEU A C 1
ATOM 674 O O . LEU A 1 82 ? -9.002 -3.370 4.355 1.00 87.38 82 LEU A O 1
ATOM 678 N N . LYS A 1 83 ? -8.057 -5.243 3.540 1.00 85.38 83 LYS A N 1
ATOM 679 C CA . LYS A 1 83 ? -9.307 -5.788 2.988 1.00 85.38 83 LYS A CA 1
ATOM 680 C C . LYS A 1 83 ? -10.314 -6.104 4.094 1.00 85.38 83 LYS A C 1
ATOM 682 O O . LYS A 1 83 ? -11.495 -5.779 3.948 1.00 85.38 83 LYS A O 1
ATOM 687 N N . SER A 1 84 ? -9.864 -6.681 5.203 1.00 84.62 84 SER A N 1
ATOM 688 C CA . SER A 1 84 ? -10.720 -7.042 6.339 1.00 84.62 84 SER A CA 1
ATOM 689 C C . SER A 1 84 ? -11.325 -5.807 7.016 1.00 84.62 84 SER A C 1
ATOM 691 O O . SER A 1 84 ? -12.545 -5.741 7.199 1.00 84.62 84 SER A O 1
ATOM 693 N N . LYS A 1 85 ? -10.525 -4.760 7.263 1.00 81.88 85 LYS A N 1
ATOM 694 C CA . LYS A 1 85 ? -11.000 -3.462 7.785 1.00 81.88 85 LYS A CA 1
ATOM 695 C C . LYS A 1 85 ? -12.059 -2.817 6.894 1.00 81.88 85 LYS A C 1
ATOM 697 O O . LYS A 1 85 ? -13.039 -2.270 7.405 1.00 81.88 85 LYS A O 1
ATOM 702 N N . ARG A 1 86 ? -11.901 -2.894 5.567 1.00 79.06 86 ARG A N 1
ATOM 703 C CA . ARG A 1 86 ? -12.890 -2.369 4.604 1.00 79.06 86 ARG A CA 1
ATOM 704 C C . ARG A 1 86 ? -14.219 -3.119 4.686 1.00 79.06 86 ARG A C 1
ATOM 706 O O . ARG A 1 86 ? -15.272 -2.482 4.700 1.00 79.06 86 ARG A O 1
ATOM 713 N N . ARG A 1 87 ? -14.179 -4.452 4.800 1.00 71.62 87 ARG A N 1
ATOM 714 C CA . ARG A 1 87 ? -15.386 -5.293 4.922 1.00 71.62 87 ARG A CA 1
ATOM 715 C C . ARG A 1 87 ? -16.128 -5.039 6.237 1.00 71.62 87 ARG A C 1
ATOM 717 O O . ARG A 1 87 ? -17.341 -4.838 6.208 1.00 71.62 87 ARG A O 1
ATOM 724 N N . GLY A 1 88 ? -15.409 -4.937 7.356 1.00 63.06 88 GLY A N 1
ATOM 725 C CA . GLY A 1 88 ? -16.006 -4.641 8.665 1.00 63.06 88 GLY A CA 1
ATOM 726 C C . GLY A 1 88 ? -16.666 -3.256 8.744 1.00 63.06 88 GLY A C 1
ATOM 727 O O . GLY A 1 88 ? -17.728 -3.106 9.348 1.00 63.06 88 GLY A O 1
ATOM 728 N N . LYS A 1 89 ? -16.098 -2.235 8.084 1.00 58.19 89 LYS A N 1
ATOM 729 C CA . LYS A 1 89 ? -16.717 -0.897 7.981 1.00 58.19 89 LYS A CA 1
ATOM 730 C C . LYS A 1 89 ? -17.978 -0.903 7.115 1.00 58.19 89 LYS A C 1
ATOM 732 O O . LYS A 1 89 ? -18.974 -0.296 7.502 1.00 58.19 89 LYS A O 1
ATOM 737 N N . GLY A 1 90 ? -17.956 -1.620 5.989 1.00 56.84 90 GLY A N 1
ATOM 738 C CA . GLY A 1 90 ? -19.132 -1.793 5.131 1.00 56.84 90 GLY A CA 1
ATOM 739 C C . GLY A 1 90 ? -20.302 -2.440 5.877 1.00 56.84 90 GLY A C 1
ATOM 740 O O . GLY A 1 90 ? -21.421 -1.937 5.818 1.00 56.84 90 GLY A O 1
ATOM 741 N N . GLN A 1 91 ? -20.031 -3.486 6.663 1.00 55.50 91 GLN A N 1
ATOM 742 C CA . GLN A 1 91 ? -21.045 -4.153 7.486 1.00 55.50 91 GLN A CA 1
ATOM 743 C C . GLN A 1 91 ? -21.625 -3.232 8.570 1.00 55.50 91 GLN A C 1
ATOM 745 O O . GLN A 1 91 ? -22.844 -3.160 8.700 1.00 55.50 91 GLN A O 1
ATOM 750 N N . LYS A 1 92 ? -20.796 -2.455 9.286 1.00 53.75 92 LYS A N 1
ATOM 751 C CA . LYS A 1 92 ? -21.281 -1.492 10.297 1.00 53.75 92 LYS A CA 1
ATOM 752 C C . LYS A 1 92 ? -22.167 -0.389 9.702 1.00 53.75 92 LYS A C 1
ATOM 754 O O . LYS A 1 92 ? -23.175 -0.037 10.310 1.00 53.75 92 LYS A O 1
ATOM 759 N N . ILE A 1 93 ? -21.847 0.112 8.504 1.00 53.91 93 ILE A N 1
ATOM 760 C CA . ILE A 1 93 ? -22.674 1.107 7.793 1.00 53.91 93 ILE A CA 1
ATOM 761 C C . ILE A 1 93 ? -24.025 0.504 7.381 1.00 53.91 93 ILE A C 1
ATOM 763 O O . ILE A 1 93 ? -25.061 1.153 7.537 1.00 53.91 93 ILE A O 1
ATOM 767 N N . ILE A 1 94 ? -24.033 -0.737 6.887 1.00 54.34 94 ILE A N 1
ATOM 768 C CA . ILE A 1 94 ? -25.264 -1.446 6.506 1.00 54.34 94 ILE A CA 1
ATOM 769 C C . ILE A 1 94 ? -26.134 -1.710 7.744 1.00 54.34 94 ILE A C 1
ATOM 771 O O . ILE A 1 94 ? -27.340 -1.465 7.712 1.00 54.34 94 ILE A O 1
ATOM 775 N N . GLN A 1 95 ? -25.533 -2.122 8.862 1.00 52.06 95 GLN A N 1
ATOM 776 C CA . GLN A 1 95 ? -26.259 -2.419 10.097 1.00 52.06 95 GLN A CA 1
ATOM 777 C C . GLN A 1 95 ? -26.817 -1.148 10.754 1.00 52.06 95 GLN A C 1
ATOM 779 O O . GLN A 1 95 ? -27.995 -1.125 11.097 1.00 52.06 95 GLN A O 1
ATOM 784 N N . GLN A 1 96 ? -26.051 -0.049 10.824 1.00 49.22 96 GLN A N 1
ATOM 785 C CA . GLN A 1 96 ? -26.555 1.238 11.335 1.00 49.22 96 GLN A CA 1
ATOM 786 C C . GLN A 1 96 ? -27.687 1.829 10.481 1.00 49.22 96 GLN A C 1
ATOM 788 O O . GLN A 1 96 ? -28.605 2.430 11.040 1.00 49.22 96 GLN A O 1
ATOM 793 N N . ARG A 1 97 ? -27.662 1.646 9.152 1.00 47.25 97 ARG A N 1
ATOM 794 C CA . ARG A 1 97 ? -28.774 2.052 8.271 1.00 47.25 97 ARG A CA 1
ATOM 795 C C . ARG A 1 97 ? -30.021 1.190 8.469 1.00 47.25 97 ARG A C 1
ATOM 797 O O . ARG A 1 97 ? -31.122 1.716 8.381 1.00 47.25 97 ARG A O 1
ATOM 804 N N . SER A 1 98 ? -29.863 -0.096 8.787 1.00 47.56 98 SER A N 1
ATOM 805 C CA . SER A 1 98 ? -30.991 -0.994 9.084 1.00 47.56 98 SER A CA 1
ATOM 806 C C . SER A 1 98 ? -31.640 -0.705 10.449 1.00 47.56 98 SER A C 1
ATOM 808 O O . SER A 1 98 ? -32.832 -0.943 10.635 1.00 47.56 98 SER A O 1
ATOM 810 N N . SER A 1 99 ? -30.877 -0.157 11.402 1.00 49.03 99 SER A N 1
ATOM 811 C CA . SER A 1 99 ? -31.349 0.122 12.766 1.00 49.03 99 SER A CA 1
ATOM 812 C C . SER A 1 99 ? -32.035 1.483 12.940 1.00 49.03 99 SER A C 1
ATOM 814 O O . SER A 1 99 ? -32.594 1.743 14.006 1.00 49.03 99 SER A O 1
ATOM 816 N N . LYS A 1 100 ? -32.009 2.376 11.940 1.00 48.75 100 LYS A N 1
ATOM 817 C CA . LYS A 1 100 ? -32.649 3.700 12.024 1.00 48.75 100 LYS A CA 1
ATOM 818 C C . LYS A 1 100 ? -34.024 3.670 11.340 1.00 48.75 100 LYS A C 1
ATOM 820 O O . LYS A 1 100 ? -34.157 4.023 10.177 1.00 48.75 100 LYS A O 1
ATOM 825 N N . GLY A 1 101 ? -35.039 3.269 12.108 1.00 45.81 101 GLY A N 1
ATOM 826 C CA . GLY A 1 101 ? -36.450 3.543 11.818 1.00 45.81 101 GLY A CA 1
ATOM 827 C C . GLY A 1 101 ? -37.218 2.415 11.130 1.00 45.81 101 GLY A C 1
ATOM 828 O O . GLY A 1 101 ? -37.529 2.503 9.949 1.00 45.81 101 GLY A O 1
ATOM 829 N N . LYS A 1 102 ? -37.652 1.405 11.892 1.00 46.91 102 LYS A N 1
ATOM 830 C CA . LYS A 1 102 ? -38.840 0.624 11.510 1.00 46.91 102 LYS A CA 1
ATOM 831 C C . LYS A 1 102 ? -40.103 1.395 11.910 1.00 46.91 102 LYS A C 1
ATOM 833 O O . LYS A 1 102 ? -40.834 0.959 12.790 1.00 46.91 102 LYS A O 1
ATOM 838 N N . HIS A 1 103 ? -40.364 2.534 11.272 1.00 51.69 103 HIS A N 1
ATOM 839 C CA . HIS A 1 103 ? -41.752 2.960 11.109 1.00 51.69 103 HIS A CA 1
ATOM 840 C C . HIS A 1 103 ? -42.256 2.251 9.856 1.00 51.69 103 HIS A C 1
ATOM 842 O O . HIS A 1 103 ? -41.680 2.408 8.781 1.00 51.69 103 HIS A O 1
ATOM 848 N N . LYS A 1 104 ? -43.274 1.397 10.007 1.00 56.62 104 LYS A N 1
ATOM 849 C CA . LYS A 1 104 ? -44.023 0.869 8.864 1.00 56.62 104 LYS A CA 1
ATOM 850 C C . LYS A 1 104 ? -44.756 2.057 8.238 1.00 56.62 104 LYS A C 1
ATOM 852 O O . LYS A 1 104 ? -45.881 2.338 8.627 1.00 56.62 104 LYS A O 1
ATOM 857 N N . GLU A 1 105 ? -44.090 2.777 7.339 1.00 63.28 105 GLU A N 1
ATOM 858 C CA . GLU A 1 105 ? -44.734 3.796 6.511 1.00 63.28 105 GLU A CA 1
ATOM 859 C C . GLU A 1 105 ? -45.819 3.087 5.696 1.00 63.28 105 GLU A C 1
ATOM 861 O O . GLU A 1 105 ? -45.567 2.086 5.011 1.00 63.28 105 GLU A O 1
ATOM 866 N N . SER A 1 106 ? -47.058 3.537 5.855 1.00 71.00 106 SER A N 1
ATOM 867 C CA . SER A 1 106 ? -48.181 2.974 5.117 1.00 71.00 106 SER A CA 1
ATOM 868 C C . SER A 1 106 ? -48.053 3.339 3.633 1.00 71.00 106 SER A C 1
ATOM 870 O O . SER A 1 106 ? -47.474 4.364 3.269 1.00 71.00 106 SER A O 1
ATOM 872 N N . LYS A 1 107 ? -48.629 2.527 2.734 1.00 66.25 107 LYS A N 1
ATOM 873 C CA . LYS A 1 107 ? -48.649 2.846 1.291 1.00 66.25 107 LYS A CA 1
ATOM 874 C C . LYS A 1 107 ? -49.207 4.250 1.009 1.00 66.25 107 LYS A C 1
ATOM 876 O O . LYS A 1 107 ? -48.785 4.892 0.048 1.00 66.25 107 LYS A O 1
ATOM 881 N N . ALA A 1 108 ? -50.140 4.719 1.839 1.00 73.25 108 ALA A N 1
ATOM 882 C CA . ALA A 1 108 ? -50.745 6.038 1.716 1.00 73.25 108 ALA A CA 1
ATOM 883 C C . ALA A 1 108 ? -49.740 7.167 2.005 1.00 73.25 108 ALA A C 1
ATOM 885 O O . ALA A 1 108 ? -49.627 8.093 1.203 1.00 73.25 108 ALA A O 1
ATOM 886 N N . GLU A 1 109 ? -48.960 7.061 3.083 1.00 77.38 109 GLU A N 1
ATOM 887 C CA . GLU A 1 109 ? -47.943 8.060 3.455 1.00 77.38 109 GLU A CA 1
ATOM 888 C C . GLU A 1 109 ? -46.824 8.150 2.415 1.00 77.38 109 GLU A C 1
ATOM 890 O O . GLU A 1 109 ? -46.467 9.249 1.979 1.00 77.38 109 GLU A O 1
ATOM 895 N N . LEU A 1 110 ? -46.355 6.999 1.920 1.00 74.19 110 LEU A N 1
ATOM 896 C CA . LEU A 1 110 ? -45.348 6.952 0.860 1.00 74.19 110 LEU A CA 1
ATOM 897 C C . LEU A 1 110 ? -45.848 7.654 -0.411 1.00 74.19 110 LEU A C 1
ATOM 899 O O . LEU A 1 110 ? -45.131 8.448 -1.022 1.00 74.19 110 LEU A O 1
ATOM 903 N N . THR A 1 111 ? -47.104 7.400 -0.788 1.00 73.69 111 THR A N 1
ATOM 904 C CA . THR A 1 111 ? -47.715 8.011 -1.976 1.00 73.69 111 THR A CA 1
ATOM 905 C C . THR A 1 111 ? -47.830 9.526 -1.815 1.00 73.69 111 THR A C 1
ATOM 907 O O . THR A 1 111 ? -47.460 10.272 -2.722 1.00 73.69 111 THR A O 1
ATOM 910 N N . GLN A 1 112 ? -48.273 10.003 -0.649 1.00 82.06 112 GLN A N 1
ATOM 911 C CA . GLN A 1 112 ? -48.378 11.436 -0.361 1.00 82.06 112 GLN A CA 1
ATOM 912 C C . GLN A 1 112 ? -47.017 12.135 -0.410 1.00 82.06 112 GLN A C 1
ATOM 914 O O . GLN A 1 112 ? -46.896 13.238 -0.950 1.00 82.06 112 GLN A O 1
ATOM 919 N N . ARG A 1 113 ? -45.972 11.486 0.106 1.00 84.06 113 ARG A N 1
ATOM 920 C CA . ARG A 1 113 ? -44.618 12.038 0.111 1.00 84.06 113 ARG A CA 1
ATOM 921 C C . ARG A 1 113 ? -44.030 12.140 -1.294 1.00 84.06 113 ARG A C 1
ATOM 923 O O . ARG A 1 113 ? -43.449 13.174 -1.625 1.00 84.06 113 ARG A O 1
ATOM 930 N N . ILE A 1 114 ? -44.230 11.117 -2.125 1.00 82.25 114 ILE A N 1
ATOM 931 C CA . ILE A 1 114 ? -43.803 11.125 -3.532 1.00 82.25 114 ILE A CA 1
ATOM 932 C C . ILE A 1 114 ? -44.520 12.244 -4.299 1.00 82.25 114 ILE A C 1
ATOM 934 O O . ILE A 1 114 ? -43.872 13.030 -4.987 1.00 82.25 114 ILE A O 1
ATOM 938 N N . GLN A 1 115 ? -45.839 12.375 -4.128 1.00 84.44 115 GLN A N 1
ATOM 939 C CA . GLN A 1 115 ? -46.631 13.437 -4.762 1.00 84.44 115 GLN A CA 1
ATOM 940 C C . GLN A 1 115 ? -46.155 14.836 -4.347 1.00 84.44 115 GLN A C 1
ATOM 942 O O . GLN A 1 115 ? -46.002 15.723 -5.189 1.00 84.44 115 GLN A O 1
ATOM 947 N N . LYS A 1 116 ? -45.858 15.030 -3.057 1.00 88.25 116 LYS A N 1
ATOM 948 C CA . LYS A 1 116 ? -45.317 16.294 -2.547 1.00 88.25 116 LYS A CA 1
ATOM 949 C C . LYS A 1 116 ? -43.956 16.618 -3.168 1.00 88.25 116 LYS A C 1
ATOM 951 O O . LYS A 1 116 ? -43.768 17.727 -3.656 1.00 88.25 116 LYS A O 1
ATOM 956 N N . GLN A 1 117 ? -43.046 15.645 -3.220 1.00 80.56 117 GLN A N 1
ATOM 957 C CA . GLN A 1 117 ? -41.723 15.830 -3.822 1.00 80.56 117 GLN A CA 1
ATOM 958 C C . GLN A 1 117 ? -41.792 16.147 -5.319 1.00 80.56 117 GLN A C 1
ATOM 960 O O . GLN A 1 117 ? -41.076 17.032 -5.778 1.00 80.56 117 GLN A O 1
ATOM 965 N N . LEU A 1 118 ? -42.673 15.482 -6.070 1.00 77.00 118 LEU A N 1
ATOM 966 C CA . LEU A 1 118 ? -42.890 15.774 -7.491 1.00 77.00 118 LEU A CA 1
ATOM 967 C C . LEU A 1 118 ? -43.411 17.201 -7.702 1.00 77.00 118 LEU A C 1
ATOM 969 O O . LEU A 1 118 ? -42.934 17.914 -8.584 1.00 77.00 118 LEU A O 1
ATOM 973 N N . LYS A 1 119 ? -44.352 17.640 -6.859 1.00 77.81 119 LYS A N 1
ATOM 974 C CA . LYS A 1 119 ? -44.908 18.996 -6.910 1.00 77.81 119 LYS A CA 1
ATOM 975 C C . LYS A 1 119 ? -43.857 20.056 -6.586 1.00 77.81 119 LYS A C 1
ATOM 977 O O . LYS A 1 119 ? -43.805 21.086 -7.255 1.00 77.81 119 LYS A O 1
ATOM 982 N N . ASP A 1 120 ? -43.019 19.806 -5.587 1.00 80.31 120 ASP A N 1
ATOM 983 C CA . ASP A 1 120 ? -41.937 20.717 -5.220 1.00 80.31 120 ASP A CA 1
ATOM 984 C C . ASP A 1 120 ? -40.847 20.752 -6.300 1.00 80.31 120 ASP A C 1
ATOM 986 O O . ASP A 1 120 ? -40.351 21.827 -6.626 1.00 80.31 120 ASP A O 1
ATOM 990 N N . PHE A 1 121 ? -40.537 19.622 -6.939 1.00 74.94 121 PHE A N 1
ATOM 991 C CA . PHE A 1 121 ? -39.604 19.571 -8.066 1.00 74.94 121 PHE A CA 1
ATOM 99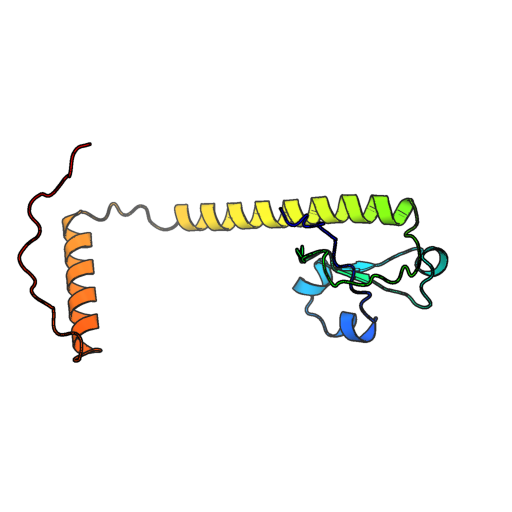2 C C . PHE A 1 121 ? -40.099 20.391 -9.267 1.00 74.94 121 PHE A C 1
ATOM 994 O O . PHE A 1 121 ? -39.342 21.189 -9.817 1.00 74.94 121 PHE A O 1
ATOM 1001 N N . ALA A 1 122 ? -41.380 20.264 -9.626 1.00 72.19 122 ALA A N 1
ATOM 1002 C CA . ALA A 1 122 ? -41.983 21.014 -10.730 1.00 72.19 122 ALA A CA 1
ATOM 1003 C C . ALA A 1 122 ? -41.987 22.536 -10.492 1.00 72.19 122 ALA A C 1
ATOM 1005 O O . ALA A 1 122 ? -41.822 23.308 -11.432 1.00 72.19 122 ALA A O 1
ATOM 1006 N N . LYS A 1 123 ? -42.126 22.984 -9.235 1.00 72.81 123 LYS A N 1
ATOM 1007 C CA . LYS A 1 123 ? -42.058 24.415 -8.883 1.00 72.81 123 LYS A CA 1
ATOM 1008 C C . LYS A 1 123 ? -40.672 25.026 -9.092 1.00 72.81 123 LYS A C 1
ATOM 1010 O O . LYS A 1 123 ? -40.585 26.208 -9.402 1.00 72.81 123 LYS A O 1
ATOM 1015 N N . HIS A 1 124 ? -39.612 24.243 -8.895 1.00 74.00 124 HIS A N 1
ATOM 1016 C CA . HIS A 1 124 ? -38.228 24.717 -9.004 1.00 74.00 124 HIS A CA 1
ATOM 1017 C C . HIS A 1 124 ? -37.612 24.467 -10.390 1.00 74.00 124 HIS A C 1
ATOM 1019 O O . HIS A 1 124 ? -36.555 25.014 -10.681 1.00 74.00 124 HIS A O 1
ATOM 1025 N N . ASN A 1 125 ? -38.266 23.672 -11.246 1.00 63.69 125 ASN A N 1
ATOM 1026 C CA . ASN A 1 125 ? -37.862 23.409 -12.629 1.00 63.69 125 ASN A CA 1
ATOM 1027 C C . ASN A 1 125 ? -39.056 23.603 -13.585 1.00 63.69 125 ASN A C 1
ATOM 1029 O O . ASN A 1 125 ? -39.665 22.621 -14.022 1.00 63.69 125 ASN A O 1
ATOM 1033 N N . PRO A 1 126 ? -39.409 24.856 -13.925 1.00 61.97 126 PRO A N 1
ATOM 1034 C CA . PRO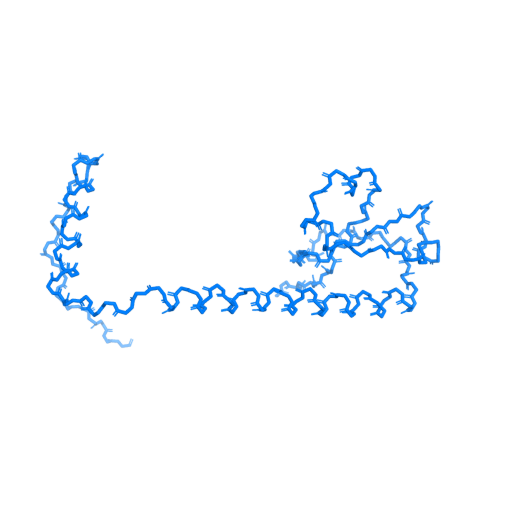 A 1 126 ? -40.597 25.160 -14.726 1.00 61.97 126 PRO A CA 1
ATOM 1035 C C . PRO A 1 126 ? -40.519 24.676 -16.187 1.00 61.97 126 PRO A C 1
ATOM 1037 O O . PRO A 1 126 ? -41.543 24.625 -16.864 1.00 61.97 126 PRO A O 1
ATOM 1040 N N . GLU A 1 127 ? -39.340 24.287 -16.686 1.00 58.56 127 GLU A N 1
ATOM 1041 C CA . GLU A 1 127 ? -39.165 23.795 -18.064 1.00 58.56 127 GLU A 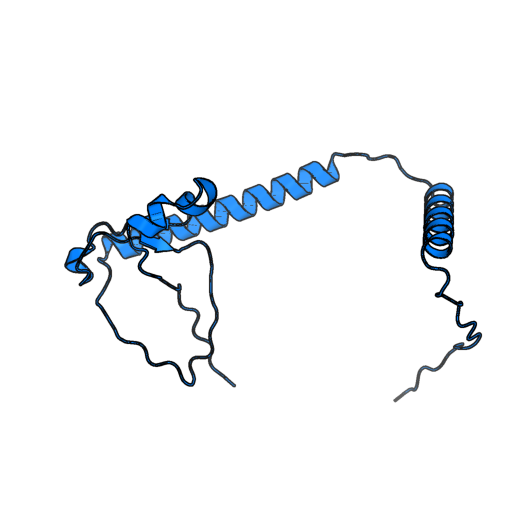CA 1
ATOM 1042 C C . GLU A 1 127 ? -39.601 22.335 -18.275 1.00 58.56 127 GLU A C 1
ATOM 1044 O O . GLU A 1 127 ? -39.682 21.870 -19.416 1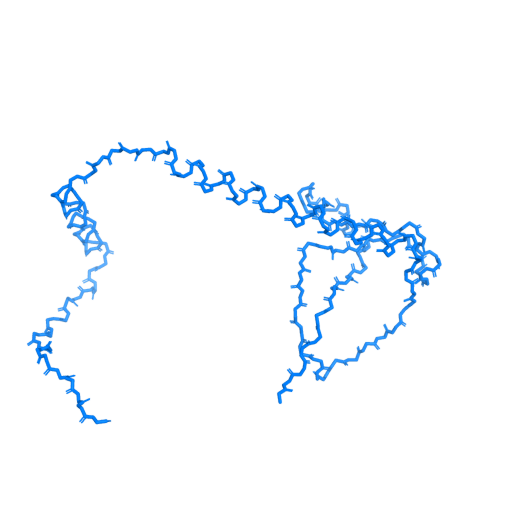.00 58.56 127 GLU A O 1
ATOM 1049 N N . VAL A 1 128 ? -39.941 21.595 -17.214 1.00 57.25 128 VAL A N 1
ATOM 1050 C CA . VAL A 1 128 ? -40.386 20.200 -17.343 1.00 57.25 128 VAL A CA 1
ATOM 1051 C C . VAL A 1 128 ? -41.867 20.164 -17.729 1.00 57.25 128 VAL A C 1
ATOM 1053 O O . VAL A 1 128 ? -42.741 19.866 -16.917 1.00 57.25 128 VAL A O 1
ATOM 1056 N N . LYS A 1 129 ? -42.177 20.467 -18.994 1.00 54.22 129 LYS A N 1
ATOM 1057 C CA . LYS A 1 129 ? -43.490 20.133 -19.562 1.00 54.22 129 LYS A CA 1
ATOM 1058 C C . LYS A 1 129 ? -43.630 18.605 -19.552 1.00 54.22 129 LYS A C 1
ATOM 1060 O O . LYS A 1 129 ? -42.791 17.933 -20.160 1.00 54.22 129 LYS A O 1
ATOM 1065 N N . PRO A 1 130 ? -44.659 18.020 -18.917 1.00 51.50 130 PRO A N 1
ATOM 1066 C CA . PRO A 1 130 ? -44.902 16.596 -19.065 1.00 51.50 130 PRO A CA 1
ATOM 1067 C C . PRO A 1 130 ? -45.253 16.335 -20.533 1.00 51.50 130 PRO A C 1
ATOM 1069 O O . PRO A 1 130 ? -46.257 16.833 -21.042 1.00 51.50 130 PRO A O 1
ATOM 1072 N N . LYS A 1 131 ? -44.419 15.563 -21.237 1.00 46.16 131 LYS A N 1
ATOM 1073 C CA . LYS A 1 131 ? -44.835 14.930 -22.490 1.00 46.16 131 LYS A CA 1
ATOM 1074 C C . LYS A 1 131 ? -45.922 13.920 -22.127 1.00 46.16 131 LYS A C 1
ATOM 1076 O O . LYS A 1 131 ? -45.619 12.794 -21.747 1.00 46.16 131 LYS A O 1
ATOM 1081 N N . ASN A 1 132 ? -47.184 14.334 -22.216 1.00 47.78 132 ASN A N 1
ATOM 1082 C CA . ASN A 1 132 ? -48.296 13.403 -22.339 1.00 47.78 132 ASN A CA 1
ATOM 1083 C C . ASN A 1 132 ? -48.096 12.644 -23.655 1.00 47.78 132 ASN A C 1
ATOM 1085 O O . ASN A 1 132 ? -48.458 13.145 -24.713 1.00 47.78 132 ASN A O 1
ATOM 1089 N N . ASN A 1 133 ? -47.485 11.462 -23.588 1.00 40.56 133 ASN A N 1
ATOM 1090 C CA . ASN A 1 133 ? -47.618 10.459 -24.633 1.00 40.56 133 ASN A CA 1
ATOM 1091 C C . ASN A 1 133 ? -48.527 9.354 -24.084 1.00 40.56 133 ASN A C 1
ATOM 1093 O O . ASN A 1 133 ? -48.048 8.488 -23.347 1.00 40.56 133 ASN A O 1
ATOM 1097 N N . PRO A 1 134 ? -49.841 9.405 -24.344 1.00 53.09 134 PRO A N 1
ATOM 1098 C CA . PRO A 1 134 ? -50.746 8.365 -23.911 1.00 53.09 134 PRO A CA 1
ATOM 1099 C C . PRO A 1 134 ? -50.765 7.286 -24.989 1.00 53.09 134 PRO A C 1
ATOM 1101 O O . PRO A 1 134 ? -51.657 7.305 -25.813 1.00 53.09 134 PRO A O 1
ATOM 1104 N N . GLU A 1 135 ? -49.778 6.388 -25.014 1.00 47.59 135 GLU A N 1
ATOM 1105 C CA . GLU A 1 135 ? -49.906 5.049 -25.617 1.00 47.59 135 GLU A CA 1
ATOM 1106 C C . GLU A 1 135 ? -48.579 4.289 -25.550 1.00 47.59 135 GLU A C 1
ATOM 1108 O O . GLU A 1 135 ? -47.621 4.579 -26.259 1.00 47.59 135 GLU A O 1
ATOM 1113 N N . ASN A 1 136 ? -48.535 3.271 -24.694 1.00 39.62 136 ASN A N 1
ATOM 1114 C CA . ASN A 1 136 ? -48.000 1.980 -25.107 1.00 39.62 136 ASN A CA 1
ATOM 1115 C C . ASN A 1 136 ? -48.744 0.905 -24.308 1.00 39.62 136 ASN A C 1
ATOM 1117 O O . ASN A 1 136 ? -48.355 0.521 -23.203 1.00 39.62 136 ASN A O 1
ATOM 1121 N N . LYS A 1 137 ? -49.896 0.507 -24.849 1.00 48.59 137 LYS A N 1
ATOM 1122 C CA . LYS A 1 137 ? -50.541 -0.757 -24.517 1.00 48.59 137 LYS A CA 1
ATOM 1123 C C . LYS A 1 137 ? -49.930 -1.786 -25.464 1.00 48.59 137 LYS A C 1
ATOM 1125 O O . LYS A 1 137 ? -50.167 -1.686 -26.655 1.00 48.59 137 LYS A O 1
ATOM 1130 N N . ASN A 1 138 ? -49.233 -2.769 -24.901 1.00 49.81 138 ASN A N 1
ATOM 1131 C CA . ASN A 1 138 ? -48.956 -4.072 -25.506 1.00 49.81 138 ASN A CA 1
ATOM 1132 C C . ASN A 1 138 ? -48.268 -4.067 -26.883 1.00 49.81 138 ASN A C 1
ATOM 1134 O O . ASN A 1 138 ? -48.951 -4.064 -27.893 1.00 49.81 138 ASN A O 1
ATOM 1138 N N . ASP A 1 139 ? -46.953 -4.291 -26.917 1.00 47.72 139 ASP A N 1
ATOM 1139 C CA . ASP A 1 139 ? -46.345 -5.003 -28.046 1.00 47.72 139 ASP A CA 1
ATOM 1140 C C . ASP A 1 139 ? -45.188 -5.886 -27.571 1.00 47.72 139 ASP A C 1
ATOM 1142 O O . ASP A 1 139 ? -44.074 -5.441 -27.291 1.00 47.72 139 ASP A O 1
ATOM 1146 N N . ARG A 1 140 ? -45.494 -7.179 -27.447 1.00 44.81 140 ARG A N 1
ATOM 1147 C CA . ARG A 1 140 ? -44.525 -8.273 -27.407 1.00 44.81 140 ARG A CA 1
ATOM 1148 C C . ARG A 1 140 ? -44.456 -8.833 -28.827 1.00 44.81 140 ARG A C 1
ATOM 1150 O O . ARG A 1 140 ? -45.409 -9.506 -29.217 1.00 44.81 140 ARG A O 1
ATOM 1157 N N . PRO A 1 141 ? -43.361 -8.660 -29.578 1.00 48.75 141 PRO A N 1
ATOM 1158 C CA . PRO A 1 141 ? -43.148 -9.468 -30.763 1.00 48.75 141 PRO A CA 1
ATOM 1159 C C . PRO A 1 141 ? -42.648 -10.843 -30.319 1.00 48.75 141 PRO A C 1
ATOM 1161 O O . PRO A 1 141 ? -41.624 -10.970 -29.647 1.00 48.75 141 PRO A O 1
ATOM 1164 N N . SER A 1 142 ? -43.422 -11.867 -30.660 1.00 44.97 142 SER A N 1
ATOM 1165 C CA . SER A 1 142 ? -42.984 -13.258 -30.688 1.00 44.97 142 SER A CA 1
ATOM 1166 C C . SER A 1 142 ? -42.210 -13.495 -31.982 1.00 44.97 142 SER A C 1
ATOM 1168 O O . SER A 1 142 ? -42.806 -13.356 -33.046 1.00 44.97 142 SER A O 1
ATOM 1170 N N . TYR A 1 143 ? -40.929 -13.850 -31.888 1.00 52.22 143 TYR A N 1
ATOM 1171 C CA . TYR A 1 143 ? -40.355 -15.134 -32.325 1.00 52.22 143 TYR A CA 1
ATOM 1172 C C . TYR A 1 143 ? -38.864 -15.178 -31.973 1.00 52.22 143 TYR A C 1
ATOM 1174 O O . TYR A 1 143 ? -38.173 -14.163 -32.213 1.00 52.22 143 TYR A O 1
#

Foldseek 3Di:
DFDKDWDQPFDFDDPVRLVPDDPVQNLQWDWQPPCVQQQHPDTTIGRLPDTDIDGPPPDDDDRRGDRDPVSVVVVVVSNVVNVVVVVVVVVVVVVVVVPPDPPPQDPVNVVVVVVVVVVVVCVVPVPPDPPPPPDDDDDDDDD